Protein AF-G5LJG5-F1 (afdb_monomer)

Secondary structure (DSSP, 8-state):
---EEEEE-TTS-EEEEEETTTEEEEEEE-TTS-EEEEEEEEPP---------

pLDDT: mean 84.76, std 14.51, range [48.91, 97.19]

Foldseek 3Di:
DFDKDWDADPVGHTQKIATPVFGIKGWDADPVRHTDDIDIGGHDDPPDPDPPD

Organism: NCBI:txid913241

Solvent-accessib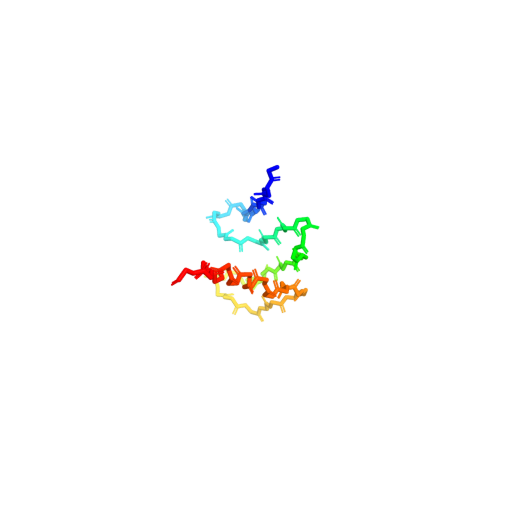le surface area (backbone atoms only — not comparable to full-atom values): 3474 Å² total; per-residue (Å²): 134,93,65,72,50,76,41,60,44,99,87,69,48,75,34,29,43,41,27,90,88,35,40,35,37,39,46,40,59,49,99,86,68,47,81,73,45,74,47,76,52,70,55,88,76,85,75,79,80,76,82,90,123

Nearest PDB structures (foldseek):
  8qja-assembly1_A  TM=9.126E-01  e=1.105E-01  Advenella mimigardefordensis DPN7
  8qjd-assembly1_A  TM=9.065E-01  e=2.096E-01  Salmonella bongori N268-08
  7pq5-assembly1_L  TM=7.694E-01  e=2.355E-01  Photorhabdus laumondii subsp. laumondii TTO1
  4igl-assembly1_B  TM=8.371E-01  e=6.335E-01  Yersinia entomophaga
  4igl-assembly2_D  TM=8.383E-01  e=6.335E-01  Yersinia entomophaga

Mean predicted aligned error: 7.23 Å

Radius of gyration: 15.06 Å; Cα contacts (8 Å, |Δi|>4): 79; chains: 1; bounding box: 45×25×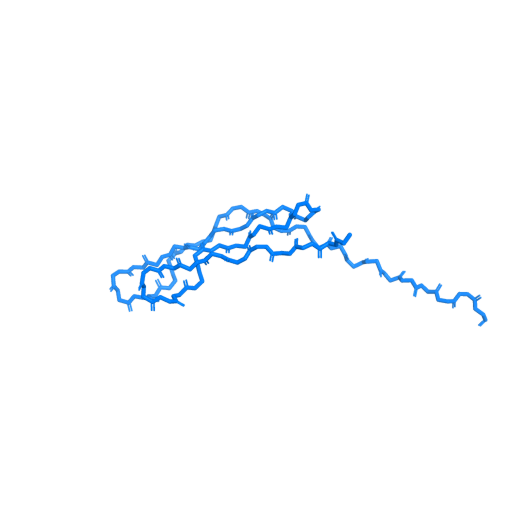30 Å

Sequence (53 aa):
MISRDCTYTGNGELSGIRDSLRGSVVYSYDRSGYLTGRSGQMYDHHRYYYDNN

Structure (mmCIF, N/CA/C/O backbone):
data_AF-G5LJG5-F1
#
_entry.id   AF-G5LJG5-F1
#
loop_
_atom_site.group_PDB
_atom_site.id
_atom_site.type_symbol
_atom_site.label_atom_id
_atom_site.label_alt_id
_atom_site.label_comp_id
_atom_site.label_asym_id
_atom_site.label_entity_id
_atom_site.label_seq_id
_atom_site.pdbx_PDB_ins_code
_atom_site.Cartn_x
_atom_site.Cartn_y
_atom_site.Cartn_z
_atom_site.occupancy
_atom_site.B_iso_or_equiv
_atom_site.auth_seq_id
_atom_site.auth_comp_id
_atom_site.auth_asym_id
_atom_site.auth_atom_id
_atom_site.pdbx_PDB_model_num
ATOM 1 N N . MET A 1 1 ? 7.170 14.440 -17.166 1.00 48.91 1 MET A N 1
ATOM 2 C CA . MET A 1 1 ? 7.159 14.591 -15.695 1.00 48.91 1 MET A CA 1
ATOM 3 C C . MET A 1 1 ? 7.001 13.198 -15.099 1.00 48.91 1 MET A C 1
ATOM 5 O O . MET A 1 1 ? 6.132 12.474 -15.565 1.00 48.91 1 MET A O 1
ATOM 9 N N . ILE A 1 2 ? 7.857 12.780 -14.166 1.00 63.56 2 ILE A N 1
ATOM 10 C CA . ILE A 1 2 ? 7.652 11.531 -13.412 1.00 63.56 2 ILE A CA 1
ATOM 11 C C . ILE A 1 2 ? 6.722 11.856 -12.241 1.00 63.56 2 ILE A C 1
ATOM 13 O O . ILE A 1 2 ? 7.127 12.582 -11.339 1.00 63.56 2 ILE A O 1
ATOM 17 N N . SER A 1 3 ? 5.475 11.388 -12.301 1.00 76.50 3 SER A N 1
ATOM 18 C CA . SER A 1 3 ? 4.489 11.553 -11.225 1.00 76.50 3 SER A CA 1
ATOM 19 C C . SER A 1 3 ? 4.410 10.281 -10.388 1.00 76.50 3 SER A C 1
ATOM 21 O O . SER A 1 3 ? 4.546 9.178 -10.925 1.00 76.50 3 SER A O 1
ATOM 23 N N . ARG A 1 4 ? 4.192 10.445 -9.083 1.00 86.88 4 ARG A N 1
ATOM 24 C CA . ARG A 1 4 ? 3.866 9.356 -8.162 1.00 86.88 4 ARG A CA 1
ATOM 25 C C . ARG A 1 4 ? 2.463 9.583 -7.640 1.00 86.88 4 ARG A C 1
ATOM 27 O O . ARG A 1 4 ? 2.190 10.636 -7.072 1.00 86.88 4 ARG A O 1
ATOM 34 N N . ASP A 1 5 ? 1.618 8.579 -7.803 1.00 93.06 5 ASP A N 1
ATOM 35 C CA . ASP A 1 5 ? 0.261 8.596 -7.283 1.00 93.06 5 ASP A CA 1
ATOM 36 C C . ASP A 1 5 ? 0.243 7.877 -5.935 1.00 93.06 5 ASP A C 1
ATOM 38 O O . ASP A 1 5 ? 0.588 6.694 -5.841 1.00 93.06 5 ASP A O 1
ATOM 42 N N . CYS A 1 6 ? -0.144 8.604 -4.888 1.00 94.31 6 CYS A N 1
ATOM 43 C CA . CYS A 1 6 ? -0.345 8.057 -3.552 1.00 94.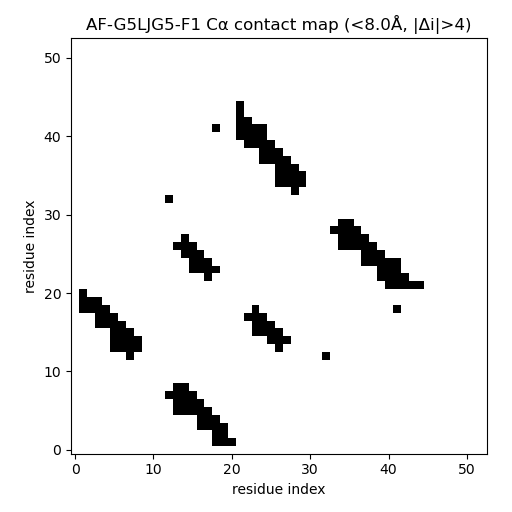31 6 CYS A CA 1
ATOM 44 C C . CYS A 1 6 ? -1.838 7.834 -3.322 1.00 94.31 6 CYS A C 1
ATOM 46 O O . CYS A 1 6 ? -2.658 8.722 -3.548 1.00 94.31 6 CYS A O 1
ATOM 48 N N . THR A 1 7 ? -2.178 6.645 -2.845 1.00 96.25 7 THR A N 1
ATOM 49 C CA . THR A 1 7 ? -3.542 6.272 -2.466 1.00 96.25 7 THR A CA 1
ATOM 50 C C . THR A 1 7 ? -3.607 6.058 -0.966 1.00 96.25 7 THR A C 1
ATOM 52 O O . THR A 1 7 ? -2.623 5.634 -0.356 1.00 96.25 7 THR A O 1
ATOM 55 N N . TYR A 1 8 ? -4.758 6.375 -0.379 1.00 95.69 8 TYR A N 1
ATOM 56 C CA . TYR A 1 8 ? -4.961 6.326 1.062 1.00 95.69 8 TYR A CA 1
ATOM 57 C C . TYR A 1 8 ? -6.212 5.517 1.414 1.00 95.69 8 TYR A C 1
ATOM 59 O O . TYR A 1 8 ? -7.152 5.432 0.620 1.00 95.69 8 TYR A O 1
ATOM 67 N N . THR A 1 9 ? -6.212 4.893 2.590 1.00 92.81 9 THR A N 1
ATOM 68 C CA . THR A 1 9 ? -7.394 4.247 3.173 1.00 92.81 9 THR A CA 1
ATOM 69 C C . THR A 1 9 ? -8.420 5.304 3.590 1.00 92.81 9 THR A C 1
ATOM 71 O O . THR A 1 9 ? -8.107 6.492 3.684 1.00 92.81 9 THR A O 1
ATOM 74 N N . GLY A 1 10 ? -9.650 4.883 3.906 1.00 92.06 10 GLY A N 1
ATOM 75 C CA . GLY A 1 10 ? -10.670 5.786 4.461 1.00 92.06 10 GLY A CA 1
ATOM 76 C C . GLY A 1 10 ? -10.270 6.437 5.794 1.00 92.06 10 GLY A C 1
ATOM 77 O O . GLY A 1 10 ? -10.829 7.466 6.156 1.00 92.06 10 GLY A O 1
ATOM 78 N N . ASN A 1 11 ? -9.275 5.871 6.486 1.00 90.69 11 ASN A N 1
ATOM 79 C CA . ASN A 1 11 ? -8.723 6.394 7.737 1.00 90.69 11 ASN A CA 1
ATOM 80 C C . ASN A 1 11 ? -7.520 7.331 7.515 1.00 90.69 11 ASN A C 1
ATOM 82 O O . ASN A 1 11 ? -6.994 7.884 8.476 1.00 90.69 11 ASN A O 1
ATOM 86 N N . GLY A 1 12 ? -7.071 7.510 6.266 1.00 93.94 12 GLY A N 1
ATOM 87 C CA . GLY A 1 12 ? -5.948 8.383 5.913 1.00 93.94 12 GLY A CA 1
ATOM 88 C C . GLY A 1 12 ? -4.568 7.716 5.922 1.00 93.94 12 GLY A C 1
ATOM 89 O O . GLY A 1 12 ? -3.563 8.405 5.762 1.00 93.94 12 GLY A O 1
ATOM 90 N N . GLU A 1 13 ? -4.482 6.394 6.071 1.00 94.38 13 GLU A N 1
ATOM 91 C CA . GLU A 1 13 ? -3.210 5.659 6.000 1.00 94.38 13 GLU A CA 1
ATOM 92 C C . GLU A 1 13 ? -2.805 5.431 4.542 1.00 94.38 13 GLU A C 1
ATOM 94 O O . GLU A 1 13 ? -3.663 5.274 3.678 1.00 94.38 13 GLU A O 1
ATOM 99 N N . LEU A 1 14 ? -1.506 5.374 4.245 1.00 95.38 14 LEU A N 1
ATOM 100 C CA . LEU A 1 14 ? -1.021 5.130 2.884 1.00 95.38 14 LEU A CA 1
ATOM 101 C C . LEU A 1 14 ? -1.356 3.696 2.434 1.00 95.38 14 LEU A C 1
ATOM 103 O O . LEU A 1 14 ? -0.734 2.749 2.893 1.00 95.38 14 LEU A O 1
ATOM 107 N N . SER A 1 15 ? -2.281 3.520 1.491 1.00 96.50 15 SER A N 1
ATOM 108 C CA . SER A 1 15 ? -2.667 2.195 0.981 1.00 96.50 15 SER A CA 1
ATOM 109 C C . SER A 1 15 ? -1.831 1.743 -0.215 1.00 96.50 15 SER A C 1
ATOM 111 O O . SER A 1 15 ? -1.690 0.545 -0.460 1.00 96.50 15 SER A O 1
ATOM 113 N N . GLY A 1 16 ? -1.210 2.671 -0.941 1.00 95.25 16 GLY A N 1
ATOM 114 C CA . GLY A 1 16 ? -0.349 2.307 -2.056 1.00 95.25 16 GLY A CA 1
ATOM 115 C C . GLY A 1 16 ? 0.316 3.483 -2.746 1.00 95.25 16 GLY A C 1
ATOM 116 O O . GLY A 1 16 ? -0.162 4.616 -2.691 1.00 95.25 16 GLY A O 1
ATOM 117 N N . ILE A 1 17 ? 1.415 3.173 -3.425 1.00 94.62 17 ILE A N 1
ATOM 118 C CA . ILE A 1 17 ? 2.156 4.088 -4.291 1.00 94.62 17 ILE A CA 1
ATOM 119 C C . ILE A 1 17 ? 2.197 3.473 -5.686 1.00 94.62 17 ILE A C 1
ATOM 121 O O . ILE A 1 17 ? 2.562 2.304 -5.846 1.00 94.62 17 ILE A O 1
ATOM 125 N N . ARG A 1 18 ? 1.879 4.270 -6.704 1.00 91.94 18 ARG A N 1
ATOM 126 C CA . ARG A 1 18 ? 2.091 3.927 -8.110 1.00 91.94 18 ARG A CA 1
ATOM 127 C C . ARG A 1 18 ? 3.058 4.925 -8.734 1.00 91.94 18 ARG A C 1
ATOM 129 O O . ARG A 1 18 ? 2.815 6.125 -8.742 1.00 91.94 18 ARG A O 1
ATOM 136 N N . ASP A 1 19 ? 4.152 4.409 -9.272 1.00 89.88 19 ASP A N 1
ATOM 137 C CA . ASP A 1 19 ? 5.116 5.152 -10.076 1.00 89.88 19 ASP A CA 1
ATOM 138 C C . ASP A 1 19 ? 5.165 4.470 -11.447 1.00 89.88 19 ASP A C 1
ATOM 140 O O . ASP A 1 19 ? 5.518 3.297 -11.564 1.00 89.88 19 ASP A O 1
ATOM 144 N N . SER A 1 20 ? 4.775 5.187 -12.498 1.00 84.69 20 SER A N 1
ATOM 14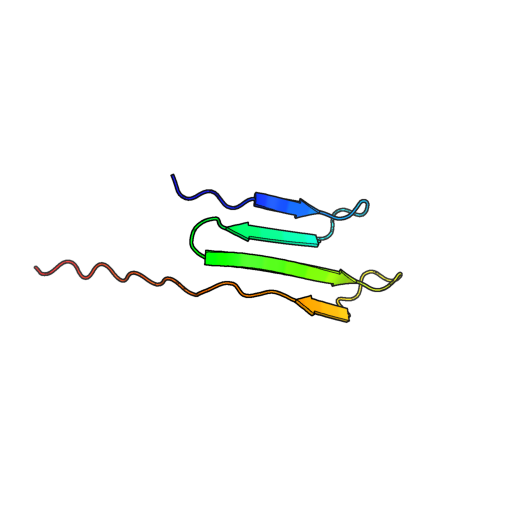5 C CA . SER A 1 20 ? 4.704 4.620 -13.853 1.00 84.69 20 SER A CA 1
ATOM 146 C C . SER A 1 20 ? 6.054 4.118 -14.377 1.00 84.69 20 SER A C 1
ATOM 148 O O . SER A 1 20 ? 6.078 3.255 -15.250 1.00 84.69 20 SER A O 1
ATOM 150 N N . LEU A 1 21 ? 7.169 4.619 -13.836 1.00 85.69 21 LEU A N 1
ATOM 151 C CA . LEU A 1 21 ? 8.517 4.208 -14.222 1.00 85.69 21 LEU A CA 1
ATOM 152 C C . LEU A 1 21 ? 9.085 3.126 -13.299 1.00 85.69 21 LEU A C 1
ATOM 154 O O . LEU A 1 21 ? 9.864 2.287 -13.742 1.00 85.69 21 LEU A O 1
ATOM 158 N N . ARG A 1 22 ? 8.744 3.172 -12.008 1.00 85.25 22 ARG A N 1
ATOM 159 C CA . ARG A 1 22 ? 9.370 2.333 -10.971 1.00 85.25 22 ARG A CA 1
ATOM 160 C C . ARG A 1 22 ? 8.479 1.203 -10.476 1.00 85.25 22 ARG A C 1
ATOM 162 O O . ARG A 1 22 ? 8.941 0.403 -9.675 1.00 85.25 22 ARG A O 1
ATOM 169 N N . GLY A 1 23 ? 7.242 1.112 -10.949 1.00 89.81 23 GLY A N 1
ATOM 170 C CA . GLY A 1 23 ? 6.281 0.106 -10.519 1.00 89.81 23 GLY A CA 1
ATOM 171 C C . GLY A 1 23 ? 5.410 0.581 -9.360 1.00 89.81 23 GLY A C 1
ATOM 172 O O . GLY A 1 23 ? 5.299 1.773 -9.063 1.00 89.81 23 GLY A O 1
ATOM 173 N N . SER A 1 24 ? 4.738 -0.363 -8.714 1.00 93.19 24 SER A N 1
ATOM 174 C CA . SER A 1 24 ? 3.755 -0.064 -7.678 1.00 93.19 24 SER A CA 1
ATOM 175 C C . SER A 1 24 ? 3.933 -0.941 -6.460 1.00 93.19 24 SER A C 1
ATOM 177 O O . SER A 1 24 ? 4.326 -2.105 -6.563 1.00 93.19 24 SER A O 1
ATOM 179 N N . VAL A 1 25 ? 3.555 -0.390 -5.315 1.00 94.50 25 VAL A N 1
ATOM 180 C CA . VAL A 1 25 ? 3.515 -1.118 -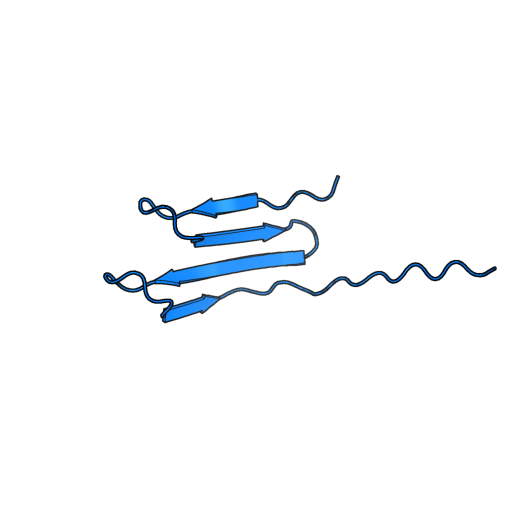4.058 1.00 94.50 25 VAL A CA 1
ATOM 181 C C . VAL A 1 25 ? 2.217 -0.826 -3.325 1.00 94.50 25 VAL A C 1
ATOM 183 O O . VAL A 1 25 ? 1.726 0.302 -3.350 1.00 94.50 25 VAL A O 1
ATOM 186 N N . VAL A 1 26 ? 1.665 -1.852 -2.692 1.00 96.44 26 VAL A N 1
ATOM 187 C CA . VAL A 1 26 ? 0.422 -1.795 -1.922 1.00 96.44 26 VAL A CA 1
ATOM 188 C C . VAL A 1 26 ? 0.723 -2.206 -0.489 1.00 96.44 26 VAL A C 1
ATOM 190 O O . VAL A 1 26 ? 1.488 -3.148 -0.256 1.00 96.44 26 VAL A O 1
ATOM 193 N N . TYR A 1 27 ? 0.115 -1.495 0.453 1.00 96.75 27 TYR A N 1
ATOM 194 C CA . TYR A 1 27 ? 0.218 -1.737 1.884 1.00 96.75 27 TYR A CA 1
ATOM 195 C C . TYR A 1 27 ? -1.107 -2.283 2.412 1.00 96.75 27 TYR A C 1
ATOM 197 O O . TYR A 1 27 ? -2.187 -1.889 1.970 1.00 96.75 27 TYR A O 1
ATOM 205 N N . SER A 1 28 ? -1.019 -3.217 3.351 1.00 95.69 28 SER A N 1
ATOM 206 C CA . SER A 1 28 ? -2.172 -3.834 3.999 1.00 95.69 28 SER A CA 1
ATOM 207 C C . SER A 1 28 ? -2.061 -3.662 5.500 1.00 95.69 28 SER A C 1
ATOM 209 O O . SER A 1 28 ? -0.981 -3.826 6.068 1.00 95.69 28 SER A O 1
ATOM 211 N N . TYR A 1 29 ? -3.189 -3.343 6.121 1.00 95.62 29 TYR A N 1
ATOM 212 C CA . TYR A 1 29 ? -3.286 -3.036 7.539 1.00 95.62 29 TYR A CA 1
ATOM 213 C C . TYR A 1 29 ? -4.333 -3.932 8.191 1.00 95.62 29 TYR A C 1
ATOM 215 O O . TYR A 1 29 ? -5.301 -4.338 7.541 1.00 95.62 29 TYR A O 1
ATOM 223 N N . ASP A 1 30 ? -4.132 -4.270 9.460 1.00 94.44 30 ASP A N 1
ATOM 224 C CA . ASP A 1 30 ? -5.194 -4.857 10.270 1.00 94.44 30 ASP A CA 1
ATOM 225 C C . ASP A 1 30 ? -6.221 -3.799 10.710 1.00 94.44 30 ASP A C 1
ATOM 227 O O . ASP A 1 30 ? -6.122 -2.611 10.399 1.00 94.44 30 ASP A O 1
ATOM 231 N N . ARG A 1 31 ? -7.238 -4.233 11.459 1.00 93.12 31 ARG A N 1
ATOM 232 C CA . ARG A 1 31 ? -8.305 -3.350 11.952 1.00 93.12 31 ARG A CA 1
ATOM 233 C C . ARG A 1 31 ? -7.814 -2.295 12.955 1.00 93.12 31 ARG A C 1
ATOM 235 O O . ARG A 1 31 ? -8.523 -1.321 13.188 1.00 93.12 31 ARG A O 1
ATOM 242 N N . SER A 1 32 ? -6.645 -2.498 13.552 1.00 94.69 32 SER A N 1
ATOM 243 C CA . SER A 1 32 ? -6.015 -1.576 14.497 1.00 94.69 32 SER A CA 1
ATOM 244 C C . SER A 1 32 ? -5.071 -0.582 13.810 1.00 94.69 32 SER A C 1
ATOM 246 O O . SER A 1 32 ? -4.515 0.273 14.495 1.00 94.69 32 SER A O 1
ATOM 248 N N . GLY A 1 33 ? -4.913 -0.663 12.483 1.00 93.25 33 GLY A N 1
ATOM 249 C CA . GLY A 1 33 ? -4.042 0.215 11.699 1.00 93.25 33 GLY A CA 1
ATOM 250 C C . GLY A 1 33 ? -2.579 -0.232 11.675 1.00 93.25 33 GLY A C 1
ATOM 251 O O . GLY A 1 33 ? -1.703 0.509 11.226 1.00 93.25 33 GLY A O 1
ATOM 252 N N . TYR A 1 34 ? -2.269 -1.445 12.144 1.00 95.06 34 TYR A N 1
ATOM 253 C CA . TYR A 1 34 ? -0.908 -1.968 12.065 1.00 95.06 34 TYR A CA 1
ATOM 254 C C . TYR A 1 34 ? -0.638 -2.566 10.692 1.00 95.06 34 TYR A C 1
ATOM 256 O O . TYR A 1 34 ? -1.458 -3.299 10.141 1.00 95.06 34 TYR A O 1
ATOM 264 N N . LEU A 1 35 ? 0.541 -2.267 10.144 1.00 96.31 35 LEU A N 1
ATOM 265 C CA . LEU A 1 35 ? 0.980 -2.805 8.863 1.00 96.31 35 LEU A CA 1
ATOM 266 C C . LEU A 1 35 ? 1.171 -4.323 8.972 1.00 96.31 35 LEU A C 1
ATOM 268 O O . LEU A 1 35 ? 2.039 -4.795 9.702 1.00 96.31 35 LEU A O 1
ATOM 272 N N . THR A 1 36 ? 0.397 -5.079 8.203 1.00 97.19 36 THR A N 1
ATOM 273 C CA . THR A 1 36 ? 0.451 -6.548 8.161 1.00 97.19 36 THR A CA 1
ATOM 274 C C . THR A 1 36 ? 1.061 -7.082 6.877 1.00 97.19 36 THR A C 1
ATOM 276 O O . THR A 1 36 ? 1.483 -8.236 6.827 1.00 97.19 36 THR A O 1
ATOM 279 N N . GLY A 1 37 ? 1.132 -6.260 5.830 1.00 95.25 37 GLY A N 1
ATOM 280 C CA . GLY A 1 37 ? 1.617 -6.720 4.543 1.00 95.25 37 GLY A CA 1
ATOM 281 C C . GLY A 1 37 ? 2.062 -5.607 3.617 1.00 95.25 37 GLY A C 1
ATOM 282 O O . GLY A 1 37 ? 1.582 -4.475 3.663 1.00 95.25 37 GLY A O 1
ATOM 283 N N . ARG A 1 38 ? 2.983 -5.976 2.731 1.00 95.06 38 ARG A N 1
ATOM 284 C CA . ARG A 1 38 ? 3.427 -5.167 1.604 1.00 95.06 38 ARG A CA 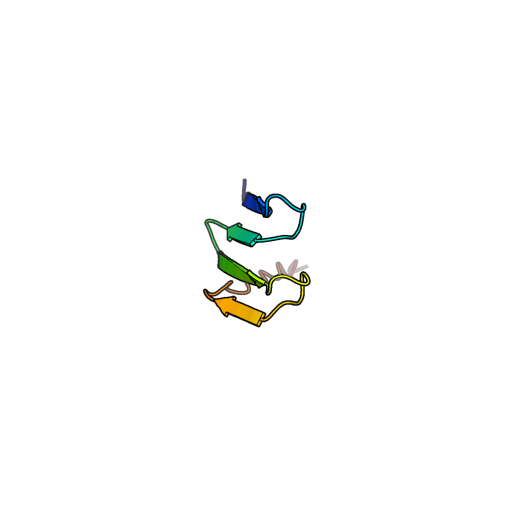1
ATOM 285 C C . ARG A 1 38 ? 3.565 -6.078 0.394 1.00 95.06 38 ARG A C 1
ATOM 287 O O . ARG A 1 38 ? 4.212 -7.117 0.486 1.00 95.06 38 ARG A O 1
ATOM 294 N N . SER A 1 39 ? 2.974 -5.689 -0.729 1.00 95.12 39 SER A N 1
ATOM 295 C CA . SER A 1 39 ? 3.042 -6.454 -1.978 1.00 95.12 39 SER A CA 1
ATOM 296 C C . SER A 1 39 ? 3.300 -5.547 -3.178 1.00 95.12 39 SER A C 1
ATOM 298 O O . SER A 1 39 ? 3.012 -4.350 -3.143 1.00 95.12 39 SER A O 1
ATOM 300 N N . GLY A 1 40 ? 3.873 -6.118 -4.238 1.00 90.00 40 GLY A N 1
ATOM 301 C CA . GLY A 1 40 ? 4.391 -5.367 -5.382 1.00 90.00 40 GLY A CA 1
ATOM 302 C C . GLY A 1 40 ? 5.848 -4.936 -5.196 1.00 90.00 40 GLY A C 1
ATOM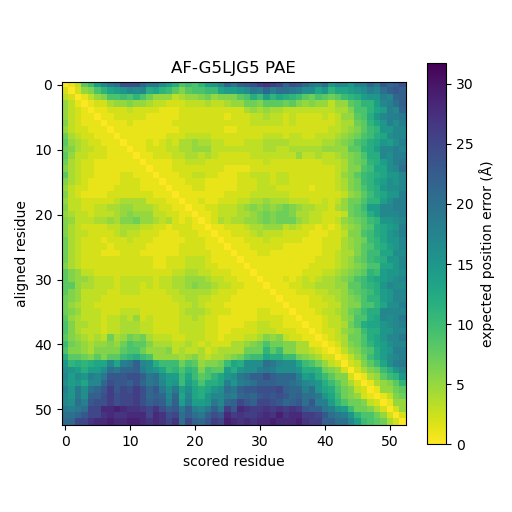 303 O O . GLY A 1 40 ? 6.460 -5.163 -4.151 1.00 90.00 40 GLY A O 1
ATOM 304 N N . GLN A 1 41 ? 6.417 -4.331 -6.235 1.00 86.38 41 GLN A N 1
ATOM 305 C CA . GLN A 1 41 ? 7.821 -3.941 -6.277 1.00 86.38 41 GLN A CA 1
ATOM 306 C C . GLN A 1 41 ? 7.941 -2.496 -6.753 1.00 86.38 41 GLN A C 1
ATOM 308 O O . GLN A 1 41 ? 7.373 -2.117 -7.777 1.00 86.38 41 GLN A O 1
ATOM 313 N N . MET A 1 42 ? 8.714 -1.706 -6.005 1.00 86.88 42 MET A N 1
ATOM 314 C CA . MET A 1 42 ? 9.309 -0.488 -6.538 1.00 86.88 42 MET A CA 1
ATOM 315 C C . MET A 1 42 ? 10.752 -0.793 -6.905 1.00 86.88 42 MET A C 1
ATOM 317 O O . MET A 1 42 ? 11.518 -1.265 -6.064 1.00 86.88 42 MET A O 1
ATOM 321 N N . TYR A 1 43 ? 11.113 -0.526 -8.149 1.00 77.25 43 TYR A N 1
ATOM 322 C CA . TYR A 1 43 ? 12.496 -0.554 -8.579 1.00 77.25 43 TYR A CA 1
ATOM 323 C C . TYR A 1 43 ? 13.171 0.735 -8.145 1.00 77.25 43 TYR A C 1
ATOM 325 O O . TYR A 1 43 ? 12.665 1.839 -8.378 1.00 77.25 43 TYR A O 1
ATOM 333 N N . ASP A 1 44 ? 14.327 0.587 -7.512 1.00 65.44 44 ASP A N 1
ATOM 334 C CA . ASP A 1 44 ? 15.189 1.727 -7.306 1.00 65.44 44 ASP A CA 1
ATOM 335 C C . ASP A 1 44 ? 15.726 2.193 -8.664 1.00 65.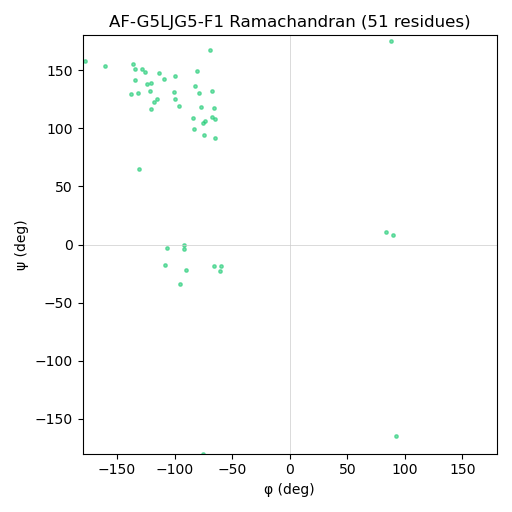44 44 ASP A C 1
ATOM 337 O O . ASP A 1 44 ? 16.167 1.393 -9.490 1.00 65.44 44 ASP A O 1
ATOM 341 N N . HIS A 1 45 ? 15.646 3.494 -8.912 1.00 62.81 45 HIS A N 1
ATOM 342 C CA . HIS A 1 45 ? 16.230 4.106 -10.095 1.00 62.81 45 HIS A CA 1
ATOM 343 C C . HIS A 1 45 ? 17.042 5.309 -9.629 1.00 62.81 45 HIS A C 1
ATOM 345 O O . HIS A 1 45 ? 16.708 6.461 -9.922 1.00 62.81 45 HIS A O 1
ATOM 351 N N . HIS A 1 46 ? 18.094 5.033 -8.860 1.00 60.25 46 HIS A N 1
ATOM 352 C CA . HIS A 1 46 ? 19.205 5.952 -8.676 1.00 60.25 46 HIS A CA 1
ATOM 353 C C . HIS A 1 46 ? 19.920 6.132 -10.026 1.00 60.25 46 HIS A C 1
ATOM 355 O O . HIS A 1 46 ? 20.822 5.376 -10.378 1.00 60.25 46 HIS A O 1
ATOM 361 N N . ARG A 1 47 ? 19.519 7.136 -10.816 1.00 60.09 47 ARG A N 1
ATOM 362 C CA . ARG A 1 47 ? 20.428 7.714 -11.816 1.00 60.09 47 ARG A CA 1
ATOM 363 C C . ARG A 1 47 ? 21.290 8.739 -11.101 1.00 60.09 47 ARG A C 1
ATOM 365 O O . ARG A 1 47 ? 20.844 9.859 -10.870 1.00 60.09 47 ARG A O 1
ATOM 372 N N . TYR A 1 48 ? 22.506 8.343 -10.747 1.00 56.53 48 TYR A N 1
ATOM 373 C CA . TYR A 1 48 ? 23.558 9.304 -10.453 1.00 56.53 48 TYR A CA 1
ATOM 374 C C . TYR A 1 48 ? 24.008 9.891 -11.792 1.00 56.53 48 TYR A C 1
ATOM 376 O O . TYR A 1 48 ? 24.634 9.205 -12.598 1.00 56.53 48 TYR A O 1
ATOM 384 N N . TYR A 1 49 ? 23.625 11.137 -12.064 1.00 55.56 49 TYR A N 1
ATOM 385 C CA . TYR A 1 49 ? 24.322 11.929 -13.068 1.00 55.56 49 TYR A CA 1
ATOM 386 C C . TYR A 1 49 ? 25.630 12.356 -12.408 1.00 55.56 49 TYR A C 1
ATOM 388 O O . TYR A 1 49 ? 25.618 13.177 -11.495 1.00 55.56 49 TYR A O 1
ATOM 396 N N . TYR A 1 50 ? 26.737 11.730 -12.793 1.00 64.56 50 TYR A N 1
ATOM 397 C CA . TYR A 1 50 ? 28.040 12.317 -12.523 1.00 64.56 50 TYR A CA 1
ATOM 398 C C . TYR A 1 50 ? 28.231 13.429 -13.549 1.00 64.56 50 TYR A C 1
ATOM 400 O O . TYR A 1 50 ? 28.224 13.157 -14.752 1.00 64.56 50 TYR A O 1
ATOM 408 N N . ASP A 1 51 ? 28.376 14.666 -13.082 1.00 66.06 51 ASP A N 1
ATOM 409 C CA . ASP A 1 51 ? 28.982 15.705 -13.904 1.00 66.06 51 ASP A CA 1
ATOM 410 C C . ASP A 1 51 ? 30.436 15.281 -14.129 1.00 66.06 51 ASP A C 1
ATOM 412 O O . ASP A 1 51 ? 31.245 15.266 -13.203 1.00 66.06 51 ASP A O 1
ATOM 416 N N . ASN A 1 52 ? 30.756 14.858 -15.352 1.00 58.06 52 ASN A N 1
ATOM 417 C CA . ASN A 1 52 ? 32.147 14.765 -15.773 1.00 58.06 52 ASN A CA 1
ATOM 418 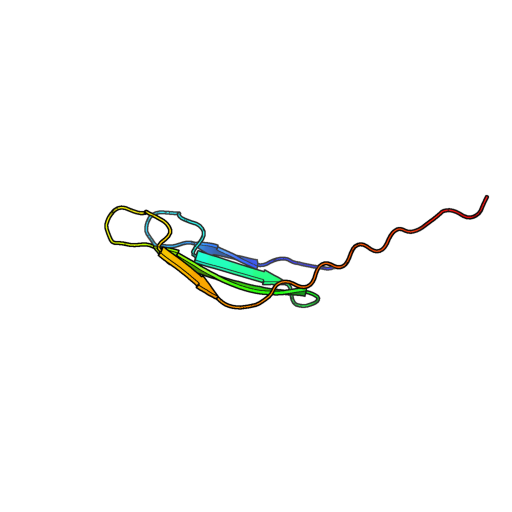C C . ASN A 1 52 ? 32.635 16.193 -16.022 1.00 58.06 52 ASN A C 1
ATOM 420 O O . ASN A 1 52 ? 32.427 16.724 -17.115 1.00 58.06 52 ASN A O 1
ATOM 424 N N . ASN A 1 53 ? 33.257 16.800 -15.013 1.00 52.66 53 ASN A N 1
ATOM 425 C CA . ASN A 1 53 ? 34.118 17.964 -15.190 1.00 52.66 53 ASN A CA 1
ATOM 426 C C . ASN A 1 53 ? 35.427 17.780 -14.426 1.00 52.66 53 ASN A C 1
ATOM 428 O O . ASN A 1 53 ? 35.367 17.694 -13.179 1.00 52.66 53 ASN A O 1
#